Protein AF-A0AA36AWX4-F1 (afdb_monomer_lite)

Foldseek 3Di:
DDDVVVVVVCVVVVVPPVCPPPPDPPVDDDAADDDDDLVVVLVVVLVVVVVVDDPVVSVVSVVVSVCCVPVCVVVVVSVVQVVQSVPDSYSCPVVCCVPPVPPVPVD

Organism: Octopus vulgaris (NCBI:txid6645)

Secondary structure (DSSP, 8-state):
---HHHHHHHHHHHH----------TTSPPPPPPPPPHHHHHHHHHHHHTTTS-HHHHHHHHHHHHHHHHSSHHHHHHHHHHHHHHT-SSTTHHHHHHHHS-GGG--

Structure (mmCIF, N/CA/C/O backbone):
data_AF-A0AA36AWX4-F1
#
_entry.id   AF-A0AA36AWX4-F1
#
loop_
_atom_site.group_PDB
_atom_site.id
_atom_site.type_symbol
_atom_site.label_atom_id
_atom_site.label_alt_id
_atom_site.label_comp_id
_atom_site.label_asym_id
_atom_site.label_entity_id
_atom_site.label_seq_id
_atom_site.pdbx_PDB_ins_code
_atom_site.Cartn_x
_atom_site.Cartn_y
_atom_site.Cartn_z
_atom_site.occupancy
_atom_site.B_iso_or_equiv
_atom_site.auth_seq_id
_atom_site.auth_comp_id
_atom_site.auth_asym_id
_atom_site.auth_atom_id
_atom_site.pdbx_PDB_model_num
ATOM 1 N N . MET A 1 1 ? -22.030 -53.792 -18.275 1.00 49.00 1 MET A N 1
ATOM 2 C C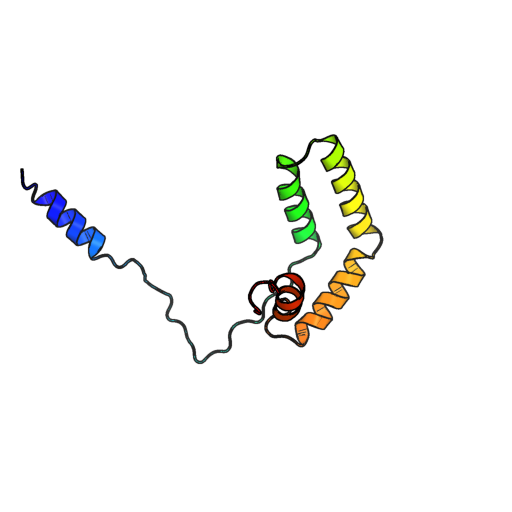A . MET A 1 1 ? -22.581 -53.187 -19.509 1.00 49.00 1 MET A CA 1
ATOM 3 C C . MET A 1 1 ? -21.557 -52.222 -20.094 1.00 49.00 1 MET A C 1
ATOM 5 O O . MET A 1 1 ? -21.340 -51.152 -19.536 1.00 49.00 1 MET A O 1
ATOM 9 N N . SER A 1 2 ? -20.869 -52.629 -21.163 1.00 59.06 2 SER A N 1
ATOM 10 C CA . SER A 1 2 ? -19.979 -51.743 -21.924 1.00 59.06 2 SER A CA 1
ATOM 11 C C . SER A 1 2 ? -20.858 -50.761 -22.689 1.00 59.06 2 SER A C 1
ATOM 13 O O . SER A 1 2 ? -21.624 -51.193 -23.541 1.00 59.06 2 SER A O 1
ATOM 15 N N . HIS A 1 3 ? -20.807 -49.475 -22.341 1.00 61.50 3 HIS A N 1
ATOM 16 C CA . HIS A 1 3 ? -21.532 -48.426 -23.056 1.00 61.50 3 HIS A CA 1
ATOM 17 C C . HIS A 1 3 ? -20.562 -47.786 -24.056 1.00 61.50 3 HIS A C 1
ATOM 19 O O . HIS A 1 3 ? -19.735 -46.961 -23.652 1.00 61.50 3 HIS A O 1
ATOM 25 N N . PRO A 1 4 ? -20.623 -48.151 -25.352 1.00 71.62 4 PRO A N 1
ATOM 26 C CA . PRO A 1 4 ? -19.631 -47.726 -26.341 1.00 71.62 4 PRO A CA 1
ATOM 27 C C . PRO A 1 4 ? -19.550 -46.200 -26.456 1.00 71.62 4 PRO A C 1
ATOM 29 O O . PRO A 1 4 ? -18.473 -45.647 -26.667 1.00 71.62 4 PRO A O 1
ATOM 32 N N . HIS A 1 5 ? -20.677 -45.518 -26.225 1.00 74.38 5 HIS A N 1
ATOM 33 C CA . HIS A 1 5 ? -20.769 -44.062 -26.256 1.00 74.38 5 HIS A CA 1
ATOM 34 C C . HIS A 1 5 ? -20.005 -43.386 -25.104 1.00 74.38 5 HIS A C 1
ATOM 36 O O . HIS A 1 5 ? -19.375 -42.359 -25.334 1.00 74.38 5 HIS A O 1
ATOM 42 N N . VAL A 1 6 ? -19.987 -43.976 -23.899 1.00 77.50 6 VAL A N 1
ATOM 43 C CA . VAL A 1 6 ? -19.245 -43.432 -22.746 1.00 77.50 6 VAL A CA 1
ATOM 44 C C . VAL A 1 6 ? -17.750 -43.574 -22.987 1.00 77.50 6 VAL A C 1
ATOM 46 O O . VAL A 1 6 ? -17.003 -42.622 -22.802 1.00 77.50 6 VAL A O 1
ATOM 49 N N . ARG A 1 7 ? -17.303 -44.737 -23.480 1.00 75.56 7 ARG A N 1
ATOM 50 C CA . ARG A 1 7 ? -15.888 -44.951 -23.816 1.00 75.56 7 ARG A CA 1
ATOM 51 C C . ARG A 1 7 ? -15.426 -44.011 -24.930 1.00 75.56 7 ARG A C 1
ATOM 53 O O . ARG A 1 7 ? -14.324 -43.479 -24.849 1.00 75.56 7 ARG A O 1
ATOM 60 N N . ALA A 1 8 ? -16.263 -43.783 -25.943 1.00 78.56 8 ALA A N 1
ATOM 61 C CA . ALA A 1 8 ? -15.980 -42.828 -27.011 1.00 78.56 8 ALA A CA 1
ATOM 62 C C . ALA A 1 8 ? -15.961 -41.374 -26.506 1.00 78.56 8 ALA A C 1
ATOM 64 O O . ALA A 1 8 ? -15.099 -40.604 -26.919 1.00 78.56 8 ALA A O 1
ATOM 65 N N . TYR A 1 9 ? -16.869 -41.011 -25.596 1.00 78.88 9 TYR A N 1
ATOM 66 C CA . TYR A 1 9 ? -16.917 -39.692 -24.965 1.00 78.88 9 TYR A CA 1
ATOM 67 C C . TYR A 1 9 ? -15.691 -39.438 -24.086 1.00 78.88 9 TYR A C 1
ATOM 69 O O . TYR A 1 9 ? -14.995 -38.454 -24.301 1.00 78.88 9 TYR A O 1
ATOM 77 N N . VAL A 1 10 ? -15.363 -40.356 -23.173 1.00 79.75 10 VAL A N 1
ATOM 78 C CA . VAL A 1 10 ? -14.177 -40.259 -22.307 1.00 79.75 10 VAL A CA 1
ATOM 79 C C . VAL A 1 10 ? -12.903 -40.209 -23.141 1.00 79.75 10 VAL A C 1
ATOM 81 O O . VAL A 1 10 ? -12.047 -39.381 -22.868 1.00 79.75 10 VAL A O 1
ATOM 84 N N . LYS A 1 11 ? -12.788 -41.024 -24.201 1.00 76.69 11 LYS A N 1
ATOM 85 C CA . LYS A 1 11 ? -11.632 -40.973 -25.107 1.00 76.69 11 LYS A CA 1
ATOM 86 C C . LYS A 1 11 ? -11.521 -39.624 -25.819 1.00 76.69 11 LYS A C 1
ATOM 88 O O . LYS A 1 11 ? -10.412 -39.146 -25.985 1.00 76.69 11 LYS A O 1
ATOM 93 N N . ARG A 1 12 ? -12.648 -39.011 -26.201 1.00 75.31 12 ARG A N 1
ATOM 94 C CA . ARG A 1 12 ? -12.691 -37.685 -26.832 1.00 75.31 12 ARG A CA 1
ATOM 95 C C . ARG A 1 12 ? -12.313 -36.579 -25.847 1.00 75.31 12 ARG A C 1
ATOM 97 O O . ARG A 1 12 ? -11.475 -35.758 -26.180 1.00 75.31 12 ARG A O 1
ATOM 104 N N . VAL A 1 13 ? -12.887 -36.587 -24.644 1.00 74.12 13 VAL A N 1
ATOM 105 C CA . VAL A 1 13 ? -12.583 -35.617 -23.577 1.00 74.12 13 VAL A CA 1
ATOM 106 C C . VAL A 1 13 ? -11.126 -35.733 -23.133 1.00 74.12 13 VAL A C 1
ATOM 108 O O . VAL A 1 13 ? -10.449 -34.724 -23.046 1.00 74.12 13 VAL A O 1
ATOM 111 N N . ALA A 1 14 ? -10.620 -36.953 -22.943 1.00 72.12 14 ALA A N 1
ATOM 112 C CA . ALA A 1 14 ? -9.225 -37.199 -22.580 1.00 72.12 14 ALA A CA 1
ATOM 113 C C . ALA A 1 14 ? -8.233 -36.939 -23.727 1.00 72.12 14 ALA A C 1
ATOM 115 O O . ALA A 1 14 ? -7.047 -36.817 -23.467 1.00 72.12 14 ALA A O 1
ATOM 116 N N . SER A 1 15 ? -8.692 -36.893 -24.985 1.00 68.94 15 SER A N 1
ATOM 117 C CA . SER A 1 15 ? -7.863 -36.497 -26.137 1.00 68.94 15 SER A CA 1
ATOM 118 C C . SER A 1 15 ? -7.891 -34.997 -26.423 1.00 68.94 15 SER A C 1
ATOM 120 O O . SER A 1 15 ? -7.119 -34.522 -27.252 1.00 68.94 15 SER A O 1
ATOM 122 N N . ILE A 1 16 ? -8.810 -34.257 -25.796 1.00 69.00 16 ILE A N 1
ATOM 123 C CA . ILE A 1 16 ? -8.782 -32.799 -25.815 1.00 69.00 16 ILE A CA 1
ATOM 124 C C . ILE A 1 16 ? -7.767 -32.399 -24.747 1.00 69.00 16 ILE A C 1
ATOM 126 O O . ILE A 1 16 ? -8.123 -32.130 -23.602 1.00 69.00 16 ILE A O 1
ATOM 130 N N . ASP A 1 17 ? -6.494 -32.370 -25.131 1.00 65.06 17 ASP A N 1
ATOM 131 C CA . ASP A 1 17 ? -5.489 -31.615 -24.392 1.00 65.06 17 ASP A CA 1
ATOM 132 C C . ASP A 1 17 ? -5.843 -30.135 -24.567 1.00 65.06 17 ASP A C 1
ATOM 134 O O . ASP A 1 17 ? -5.443 -29.463 -25.516 1.00 65.06 17 ASP A O 1
ATOM 138 N N . GLN A 1 18 ? -6.696 -29.636 -23.671 1.00 62.38 18 GLN A N 1
ATOM 139 C CA . GLN A 1 18 ? -7.145 -28.242 -23.657 1.00 62.38 18 GLN A CA 1
ATOM 140 C C . GLN A 1 18 ? -6.045 -27.285 -23.170 1.00 62.38 18 GLN A C 1
ATOM 142 O O . GLN A 1 18 ? -6.258 -26.079 -23.048 1.00 62.38 18 GLN A O 1
ATOM 147 N N . GLU A 1 19 ? -4.854 -27.819 -22.919 1.00 66.56 19 GLU A N 1
ATOM 148 C CA . GLU A 1 19 ? -3.639 -27.093 -22.606 1.00 66.56 19 GLU A CA 1
ATOM 149 C C . GLU A 1 19 ? -3.040 -26.490 -23.883 1.00 66.56 19 GLU A C 1
ATOM 151 O O . GLU A 1 19 ? -1.897 -26.736 -24.261 1.00 66.56 19 GLU A O 1
ATOM 156 N N . ALA A 1 20 ? -3.827 -25.657 -24.566 1.00 63.59 20 ALA A N 1
ATOM 157 C CA . ALA A 1 20 ? -3.295 -24.686 -25.508 1.00 63.59 20 ALA A CA 1
ATOM 158 C C . ALA A 1 20 ? -2.518 -23.641 -24.696 1.00 63.59 20 ALA A C 1
ATOM 160 O O . ALA A 1 20 ? -3.000 -22.536 -24.435 1.00 63.59 20 ALA A O 1
ATOM 161 N N . PHE A 1 21 ? -1.334 -24.022 -24.214 1.00 63.50 21 PHE A N 1
ATOM 162 C CA . PHE A 1 21 ? -0.443 -23.079 -23.574 1.00 63.50 21 PHE A CA 1
ATOM 163 C C . PHE A 1 21 ? -0.056 -22.034 -24.618 1.00 63.50 21 PHE A C 1
ATOM 165 O O . PHE A 1 21 ? 0.281 -22.396 -25.749 1.00 63.50 21 PHE A O 1
ATOM 172 N N . PRO A 1 22 ? -0.127 -20.740 -24.274 1.00 69.31 22 PRO A N 1
ATOM 173 C CA . PRO A 1 22 ? 0.372 -19.707 -25.163 1.00 69.31 22 PRO A CA 1
ATOM 174 C C . PRO A 1 22 ? 1.822 -20.033 -25.525 1.00 69.31 22 PRO A C 1
ATOM 176 O O . PRO A 1 22 ? 2.578 -20.502 -24.676 1.00 69.31 22 PRO A O 1
ATOM 179 N N . ASP A 1 23 ? 2.199 -19.804 -26.781 1.00 72.69 23 ASP A N 1
ATOM 180 C CA . ASP A 1 23 ? 3.560 -20.063 -27.236 1.00 72.69 23 ASP A CA 1
ATOM 181 C C . ASP A 1 23 ? 4.510 -19.099 -26.503 1.00 72.69 23 ASP A C 1
ATOM 183 O O . ASP A 1 23 ? 4.554 -17.890 -26.769 1.00 72.69 23 ASP A O 1
ATOM 187 N N . TRP A 1 24 ? 5.181 -19.605 -25.465 1.00 73.00 24 TRP A N 1
ATOM 188 C CA . TRP A 1 24 ? 6.017 -18.799 -24.586 1.00 73.00 24 TRP A CA 1
ATOM 189 C C . TRP A 1 24 ? 7.288 -18.426 -25.340 1.00 73.00 24 TRP A C 1
ATOM 191 O O . TRP A 1 24 ? 8.186 -19.244 -25.526 1.00 73.00 24 TRP A O 1
ATOM 201 N N . ASN A 1 25 ? 7.408 -17.163 -25.745 1.00 78.19 25 ASN A N 1
ATOM 202 C CA . ASN A 1 25 ? 8.644 -16.676 -26.340 1.00 78.19 25 ASN A CA 1
ATOM 203 C C . ASN A 1 25 ? 9.726 -16.491 -25.258 1.00 78.19 25 ASN A C 1
ATOM 205 O O . ASN A 1 25 ? 9.941 -15.386 -24.759 1.00 78.19 25 ASN A O 1
ATOM 209 N N . LEU A 1 26 ? 10.421 -17.581 -24.922 1.00 81.00 26 LEU A N 1
ATOM 210 C CA . LEU A 1 26 ? 11.488 -17.625 -23.913 1.00 81.00 26 LEU A CA 1
ATOM 211 C C . LEU A 1 26 ? 12.737 -16.807 -24.289 1.00 81.00 26 LEU A C 1
ATOM 213 O O . LEU A 1 26 ? 13.608 -16.611 -23.447 1.00 81.00 26 LEU A O 1
ATOM 217 N N . SER A 1 27 ? 12.835 -16.315 -25.532 1.00 85.12 27 SER A N 1
ATOM 218 C CA . SER A 1 27 ? 13.910 -15.399 -25.942 1.00 85.12 27 SER A CA 1
ATOM 219 C C . SER A 1 27 ? 13.689 -13.960 -25.463 1.00 85.12 27 SER A C 1
ATOM 221 O O . SER A 1 27 ? 14.633 -13.170 -25.435 1.00 85.12 27 SER A O 1
ATOM 223 N N . LYS A 1 28 ? 12.456 -13.603 -25.073 1.00 84.69 28 LYS A N 1
ATOM 224 C CA . LYS A 1 28 ? 12.136 -12.280 -24.530 1.00 84.69 28 LYS A CA 1
ATOM 225 C C . LYS A 1 28 ? 12.298 -12.280 -23.007 1.00 84.69 28 LYS A C 1
ATOM 227 O O . LYS A 1 28 ? 11.879 -13.236 -22.353 1.00 84.69 28 LYS A O 1
ATOM 232 N N . PRO A 1 29 ? 12.845 -11.203 -22.417 1.00 83.75 29 PRO A N 1
ATOM 233 C CA . PRO A 1 29 ? 12.875 -11.070 -20.968 1.00 83.75 29 PRO A CA 1
ATOM 234 C C . PRO A 1 29 ? 11.448 -10.995 -20.415 1.00 83.75 29 PRO A C 1
ATOM 236 O O . PRO A 1 29 ? 10.559 -10.404 -21.037 1.00 83.75 29 PRO A O 1
ATOM 239 N N . LEU A 1 30 ? 11.229 -11.581 -19.234 1.00 87.31 30 LEU A N 1
ATOM 240 C CA . LEU A 1 30 ? 9.944 -11.466 -18.550 1.00 87.31 30 LEU A CA 1
ATOM 241 C C . LEU A 1 30 ? 9.642 -9.993 -18.228 1.00 87.31 30 LEU A C 1
ATOM 243 O O . LEU A 1 30 ? 10.562 -9.233 -17.907 1.00 87.31 30 LEU A O 1
ATOM 247 N N . PRO A 1 31 ? 8.364 -9.580 -18.272 1.00 89.31 31 PRO A N 1
ATOM 248 C CA . PRO A 1 31 ? 7.988 -8.242 -17.846 1.00 89.31 31 PRO A CA 1
ATOM 249 C C . PRO A 1 31 ? 8.370 -8.025 -16.378 1.00 89.31 31 PRO A C 1
ATOM 251 O O . PRO A 1 31 ? 8.215 -8.918 -15.539 1.00 89.31 31 PRO A O 1
ATOM 254 N N . LYS A 1 32 ? 8.842 -6.813 -16.064 1.00 91.06 32 LYS A N 1
ATOM 255 C CA . LYS A 1 32 ? 9.081 -6.407 -14.677 1.00 91.06 32 LYS A CA 1
ATOM 256 C C . LYS A 1 32 ? 7.774 -6.448 -13.899 1.00 91.06 32 LYS A C 1
ATOM 258 O O . LYS A 1 32 ? 6.706 -6.128 -14.421 1.00 91.06 32 LYS A O 1
ATOM 263 N N . MET A 1 33 ? 7.862 -6.819 -12.630 1.00 93.25 33 MET A N 1
ATOM 264 C CA . MET A 1 33 ? 6.678 -6.892 -11.786 1.00 93.25 33 MET A CA 1
ATOM 265 C C . MET A 1 33 ? 6.152 -5.481 -11.471 1.00 93.25 33 MET A C 1
ATOM 267 O O . MET A 1 33 ? 6.890 -4.692 -10.875 1.00 93.25 33 MET A O 1
ATOM 271 N N . PRO A 1 34 ? 4.893 -5.156 -11.815 1.00 95.19 34 PRO A N 1
ATOM 272 C CA . PRO A 1 34 ? 4.353 -3.825 -11.578 1.00 95.19 34 PRO A CA 1
ATOM 273 C C . PRO A 1 34 ? 4.138 -3.577 -10.081 1.00 95.19 34 PRO A C 1
ATOM 275 O O . PRO A 1 34 ? 3.837 -4.498 -9.314 1.00 95.19 34 PRO A O 1
ATOM 278 N N . VAL A 1 35 ? 4.288 -2.323 -9.662 1.00 96.00 35 VAL A N 1
ATOM 279 C CA . VAL A 1 35 ? 3.835 -1.862 -8.345 1.00 96.00 35 VAL A CA 1
ATOM 280 C C . VAL A 1 35 ? 2.370 -1.437 -8.498 1.00 96.00 35 VAL A C 1
ATOM 282 O O . VAL A 1 35 ? 2.080 -0.619 -9.371 1.00 96.00 35 VAL A O 1
ATOM 285 N N . PRO A 1 36 ? 1.427 -2.003 -7.726 1.00 96.12 36 PRO A N 1
ATOM 286 C CA . PRO A 1 36 ? 0.023 -1.620 -7.818 1.00 96.12 36 PRO A CA 1
ATOM 287 C C . PRO A 1 36 ? -0.202 -0.204 -7.278 1.00 96.12 36 PRO A C 1
ATOM 289 O O . PRO A 1 36 ? 0.535 0.271 -6.413 1.00 96.12 36 PRO A O 1
ATOM 292 N N . ASP A 1 37 ? -1.261 0.447 -7.758 1.00 95.81 37 ASP A N 1
ATOM 293 C CA . ASP A 1 37 ? -1.702 1.733 -7.226 1.00 95.81 37 ASP A CA 1
ATOM 294 C C . ASP A 1 37 ? -2.117 1.609 -5.748 1.00 95.81 37 ASP A C 1
ATOM 296 O O . ASP A 1 37 ? -2.818 0.660 -5.363 1.00 95.81 37 ASP A O 1
ATOM 300 N N . ILE A 1 38 ? -1.694 2.574 -4.925 1.00 95.69 38 ILE A N 1
ATOM 301 C CA . ILE A 1 38 ? -1.917 2.548 -3.476 1.00 95.69 38 ILE A CA 1
ATOM 302 C C . ILE A 1 38 ? -3.405 2.645 -3.130 1.00 95.69 38 ILE A C 1
ATOM 304 O O . ILE A 1 38 ? -3.872 1.879 -2.289 1.00 95.69 38 ILE A O 1
ATOM 308 N N . SER A 1 39 ? -4.178 3.488 -3.821 1.00 94.50 39 SER A N 1
ATOM 309 C CA . SER A 1 39 ? -5.613 3.636 -3.557 1.00 94.50 39 SER A CA 1
ATOM 310 C C . SER A 1 39 ? -6.357 2.335 -3.858 1.00 94.50 39 SER A C 1
ATOM 312 O O . SER A 1 39 ? -7.095 1.821 -3.012 1.00 94.50 39 SER A O 1
ATOM 314 N N . SER A 1 40 ? -6.071 1.724 -5.013 1.00 96.19 40 SER A N 1
ATOM 315 C CA . SER A 1 40 ? -6.653 0.430 -5.388 1.00 96.19 40 SER A CA 1
ATOM 316 C C . SER A 1 40 ? -6.291 -0.687 -4.399 1.00 96.19 40 SER A C 1
ATOM 318 O O . SER A 1 40 ? -7.103 -1.575 -4.123 1.00 96.19 40 SER A O 1
ATOM 320 N N . THR A 1 41 ? -5.080 -0.640 -3.838 1.00 96.75 41 THR A N 1
ATOM 321 C CA . THR A 1 41 ? -4.586 -1.624 -2.867 1.00 96.75 41 THR A CA 1
ATOM 322 C C . THR A 1 41 ? -5.295 -1.472 -1.524 1.00 96.75 41 THR A C 1
ATOM 324 O O . THR A 1 41 ? -5.747 -2.470 -0.962 1.00 96.75 41 THR A O 1
ATOM 327 N N . LEU A 1 42 ? -5.464 -0.239 -1.036 1.00 97.25 42 LEU A N 1
ATOM 328 C CA . LEU A 1 42 ? -6.168 0.055 0.215 1.00 97.25 42 LEU A CA 1
ATOM 329 C C . LEU A 1 42 ? -7.662 -0.297 0.136 1.00 97.25 42 LEU A C 1
ATOM 331 O O . LEU A 1 42 ? -8.207 -0.890 1.066 1.00 97.25 42 LEU A O 1
ATOM 335 N N . GLN A 1 43 ? -8.315 -0.023 -0.997 1.00 97.00 43 GLN A N 1
ATOM 336 C CA . GLN A 1 43 ? -9.707 -0.431 -1.227 1.00 97.00 43 GLN A CA 1
ATOM 337 C C . GLN A 1 43 ? -9.868 -1.955 -1.191 1.00 97.00 43 GLN A C 1
ATOM 339 O O . GLN A 1 43 ? -10.759 -2.477 -0.516 1.00 97.00 43 GLN A O 1
ATOM 344 N N . LYS A 1 44 ? -8.977 -2.684 -1.878 1.00 98.00 44 LYS A N 1
ATOM 345 C CA . LYS A 1 44 ? -8.960 -4.153 -1.840 1.00 98.00 44 LYS A CA 1
ATOM 346 C C . LYS A 1 44 ? -8.711 -4.668 -0.427 1.00 98.00 44 LYS A C 1
ATOM 348 O O . LYS A 1 44 ? -9.422 -5.570 0.008 1.00 98.00 44 LYS A O 1
ATOM 353 N N . TYR A 1 45 ? -7.769 -4.076 0.304 1.00 97.88 45 TYR A N 1
ATOM 354 C CA . TYR A 1 45 ? -7.499 -4.426 1.698 1.00 97.88 45 TYR A CA 1
ATOM 355 C C . TYR A 1 45 ? -8.759 -4.315 2.566 1.00 97.88 45 TYR A C 1
ATOM 357 O O . TYR A 1 45 ? -9.145 -5.297 3.198 1.00 97.88 45 TYR A O 1
ATOM 365 N N . LEU A 1 46 ? -9.472 -3.185 2.519 1.00 97.94 46 LEU A N 1
ATOM 366 C CA . LEU A 1 46 ? -10.722 -3.018 3.268 1.00 97.94 46 LEU A CA 1
ATOM 367 C C . LEU A 1 46 ? -11.793 -4.037 2.853 1.00 97.94 46 LEU A C 1
ATOM 369 O O . LEU A 1 46 ? -12.468 -4.597 3.716 1.00 97.94 46 LEU A O 1
ATOM 373 N N . SER A 1 47 ? -11.916 -4.338 1.555 1.00 97.69 47 SER A N 1
ATOM 374 C CA . SER A 1 47 ? -12.875 -5.343 1.071 1.00 97.69 47 SER A CA 1
ATOM 375 C C . SER A 1 47 ? -12.600 -6.749 1.616 1.00 97.69 47 SER A C 1
ATOM 377 O O . SER A 1 47 ? -13.543 -7.479 1.917 1.00 97.69 47 SER A O 1
ATOM 379 N N . LEU A 1 48 ? -11.321 -7.104 1.793 1.00 97.75 48 LEU A N 1
ATOM 380 C CA . LEU A 1 48 ? -10.891 -8.396 2.330 1.00 97.75 48 LEU A CA 1
ATOM 381 C C . LEU A 1 48 ? -11.039 -8.469 3.850 1.00 97.75 48 LEU A C 1
ATOM 383 O O . LEU A 1 48 ? -11.372 -9.525 4.375 1.00 97.75 48 LEU A O 1
ATOM 387 N N . VAL A 1 49 ? -10.815 -7.360 4.556 1.00 97.56 49 VAL A N 1
ATOM 388 C CA . VAL A 1 49 ? -10.938 -7.300 6.019 1.00 97.56 49 VAL A CA 1
ATOM 389 C C . VAL A 1 49 ? -12.402 -7.328 6.460 1.00 97.56 49 VAL A C 1
ATOM 391 O O . VAL A 1 49 ? -12.728 -7.995 7.440 1.00 97.56 49 VAL A O 1
ATOM 394 N N . ARG A 1 50 ? -13.297 -6.653 5.725 1.00 95.75 50 ARG A N 1
ATOM 395 C CA . ARG A 1 50 ? -14.718 -6.495 6.080 1.00 95.75 50 ARG A CA 1
ATOM 396 C C . ARG A 1 50 ? -15.445 -7.789 6.488 1.00 95.75 50 ARG A C 1
ATOM 398 O O . ARG A 1 50 ? -16.159 -7.732 7.482 1.00 95.75 50 ARG A O 1
ATOM 405 N N . PRO A 1 51 ? -15.325 -8.929 5.777 1.00 97.38 51 PRO A N 1
ATOM 406 C CA . PRO A 1 51 ? -16.016 -10.159 6.174 1.00 97.38 51 PRO A CA 1
ATOM 407 C C . PRO A 1 51 ? -15.349 -10.916 7.334 1.00 97.38 51 PRO A C 1
ATOM 409 O O . PRO A 1 51 ? -15.953 -11.847 7.857 1.00 97.38 51 PRO A O 1
ATOM 412 N N . ILE A 1 52 ? -14.115 -10.569 7.714 1.00 97.19 52 ILE A N 1
ATOM 413 C CA . ILE A 1 52 ? -13.308 -11.336 8.679 1.00 97.19 52 ILE A CA 1
ATOM 414 C C . ILE A 1 52 ? -13.423 -10.753 10.094 1.00 97.19 52 ILE A C 1
ATOM 416 O O . ILE A 1 52 ? -13.279 -11.481 11.074 1.00 97.19 52 ILE A O 1
ATOM 420 N N . VAL A 1 53 ? -13.685 -9.449 10.213 1.00 96.75 53 VAL A N 1
ATOM 421 C CA . VAL A 1 53 ? -13.678 -8.735 11.497 1.00 96.75 53 VAL A CA 1
ATOM 422 C C . VAL A 1 53 ? -15.066 -8.198 11.873 1.00 96.75 53 VAL A C 1
ATOM 424 O O . VAL A 1 53 ? -15.862 -7.875 10.990 1.00 96.75 53 VAL A O 1
ATOM 427 N N . PRO A 1 54 ? -15.372 -8.043 13.175 1.00 97.81 54 PRO A N 1
ATOM 428 C CA . PRO A 1 54 ? -16.577 -7.351 13.632 1.00 97.81 54 PRO A CA 1
ATOM 429 C C . PRO A 1 54 ? -16.639 -5.896 13.149 1.00 97.8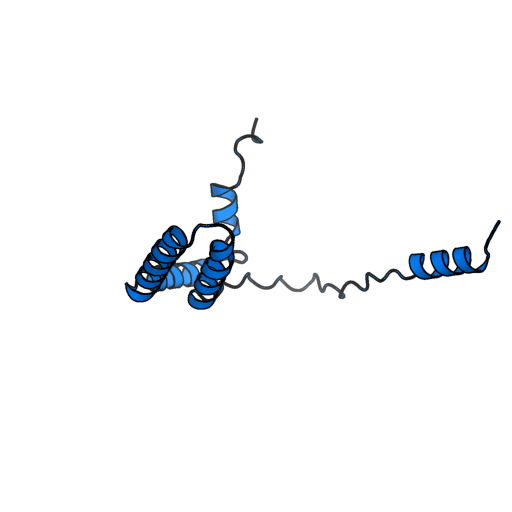1 54 PRO A C 1
ATOM 431 O O . PRO A 1 54 ? -15.606 -5.245 12.983 1.00 97.81 54 PRO A O 1
ATOM 434 N N . SER A 1 55 ? -17.851 -5.348 13.013 1.00 96.75 55 SER A N 1
ATOM 435 C CA . SER A 1 55 ? -18.082 -3.989 12.492 1.00 96.75 55 SER A CA 1
ATOM 436 C C . SER A 1 55 ? -17.294 -2.904 13.234 1.00 96.75 55 SER A C 1
ATOM 438 O O . SER A 1 55 ? -16.653 -2.080 12.595 1.00 96.75 55 SER A O 1
ATOM 440 N N . GLU A 1 56 ? -17.236 -2.955 14.568 1.00 97.19 56 GLU A N 1
ATOM 441 C CA . GLU A 1 56 ? -16.481 -1.974 15.365 1.00 97.19 56 GLU A CA 1
ATOM 442 C C . GLU A 1 56 ? -14.973 -1.984 15.039 1.00 97.19 56 GLU A C 1
ATOM 444 O O . GLU A 1 56 ? -14.315 -0.944 15.006 1.00 97.19 56 GLU A O 1
ATOM 449 N N . GLN A 1 57 ? -14.402 -3.164 14.776 1.00 97.56 57 GLN A N 1
ATOM 450 C CA . GLN A 1 57 ? -12.992 -3.296 14.392 1.00 97.56 57 GLN A CA 1
ATOM 451 C C . GLN A 1 57 ? -12.762 -2.866 12.942 1.00 97.56 57 GLN A C 1
ATOM 453 O O . GLN A 1 57 ? -11.720 -2.283 12.624 1.00 97.56 57 GLN A O 1
ATOM 458 N N . TYR A 1 58 ? -13.738 -3.116 12.068 1.00 98.25 58 TYR A N 1
ATOM 459 C CA . TYR A 1 58 ? -13.707 -2.629 10.695 1.00 98.25 58 TYR A CA 1
ATOM 460 C C . TYR A 1 58 ? -13.685 -1.098 10.649 1.00 98.25 58 TYR A C 1
ATOM 462 O O . TYR A 1 58 ? -12.850 -0.534 9.945 1.00 98.25 58 TYR A O 1
ATOM 470 N N . ASP A 1 59 ? -14.523 -0.424 11.438 1.00 97.94 59 ASP A N 1
ATOM 471 C CA . ASP A 1 59 ? -14.589 1.043 11.464 1.00 97.94 59 ASP A CA 1
ATOM 472 C C . ASP A 1 59 ? -13.269 1.662 11.943 1.00 97.94 59 ASP A C 1
ATOM 474 O O . ASP A 1 59 ? -12.757 2.598 11.324 1.00 97.94 59 ASP A O 1
ATOM 478 N N . LYS A 1 60 ? -12.645 1.071 12.974 1.00 97.94 60 LYS A N 1
ATOM 479 C CA . LYS A 1 60 ? -11.289 1.449 13.414 1.00 97.94 60 LYS A CA 1
ATOM 480 C C . LYS A 1 60 ? -10.265 1.267 12.291 1.00 97.94 60 LYS A C 1
ATOM 482 O O . LYS A 1 60 ? -9.448 2.150 12.048 1.00 97.94 60 LYS A O 1
ATOM 487 N N . THR A 1 61 ? -10.328 0.142 11.579 1.00 97.81 61 THR A N 1
ATOM 488 C CA . THR A 1 61 ? -9.420 -0.150 10.459 1.00 97.81 61 THR A CA 1
ATOM 489 C C . THR A 1 61 ? -9.606 0.843 9.311 1.00 97.81 61 THR A C 1
ATOM 491 O O . THR A 1 61 ? -8.623 1.327 8.754 1.00 97.81 61 THR A O 1
ATOM 494 N N . LYS A 1 62 ? -10.853 1.189 8.976 1.00 97.75 62 LYS A N 1
ATOM 495 C CA . LYS A 1 62 ? -11.189 2.169 7.938 1.00 97.75 62 LYS A CA 1
ATOM 496 C C . LYS A 1 62 ? -10.619 3.546 8.266 1.00 97.75 62 LYS A C 1
ATOM 498 O O . LYS A 1 62 ? -9.971 4.134 7.407 1.00 97.75 62 LYS A O 1
ATOM 503 N N . ALA A 1 63 ? -10.773 4.006 9.507 1.00 97.62 63 ALA A N 1
ATOM 504 C CA . ALA A 1 63 ? -10.209 5.280 9.955 1.00 97.62 63 ALA A CA 1
ATOM 505 C C . ALA A 1 63 ? -8.672 5.311 9.845 1.00 97.62 63 ALA A C 1
ATOM 507 O O . ALA A 1 63 ? -8.104 6.301 9.388 1.00 97.62 63 ALA A O 1
ATOM 508 N N . ILE A 1 64 ? -7.994 4.211 10.197 1.00 97.56 64 ILE A N 1
ATOM 509 C CA . ILE A 1 64 ? -6.533 4.088 10.048 1.00 97.56 64 ILE A CA 1
ATOM 510 C C . ILE A 1 64 ? -6.123 4.145 8.573 1.00 97.56 64 ILE A C 1
ATOM 512 O O . ILE A 1 64 ? -5.158 4.821 8.231 1.00 97.56 64 ILE A O 1
ATOM 516 N N . VAL A 1 65 ? -6.845 3.450 7.692 1.00 97.12 65 VAL A N 1
ATOM 517 C CA . VAL A 1 65 ? -6.569 3.459 6.247 1.00 97.12 65 VAL A CA 1
ATOM 518 C C . VAL A 1 65 ? -6.764 4.857 5.651 1.00 97.12 65 VAL A C 1
ATOM 520 O O . VAL A 1 65 ? -5.949 5.286 4.837 1.00 97.12 65 VAL A O 1
ATOM 523 N N . GLU A 1 66 ? -7.799 5.582 6.077 1.00 96.00 66 GLU A N 1
ATOM 524 C CA . GLU A 1 66 ? -8.054 6.962 5.646 1.00 96.00 66 GLU A CA 1
ATOM 525 C C . GLU A 1 66 ? -6.951 7.919 6.126 1.00 96.00 66 GLU A C 1
ATOM 527 O O . GLU A 1 66 ? -6.432 8.692 5.324 1.00 96.00 66 GLU A O 1
ATOM 532 N N . SER A 1 67 ? -6.524 7.823 7.390 1.00 96.38 67 SER A N 1
ATOM 533 C CA . SER A 1 67 ? -5.368 8.569 7.920 1.00 96.38 67 SER A CA 1
ATOM 534 C C . SER A 1 67 ? -4.087 8.233 7.153 1.00 96.38 67 SER A C 1
ATOM 536 O O . SER A 1 67 ? -3.398 9.129 6.677 1.00 96.38 67 SER A O 1
ATOM 538 N N . PHE A 1 68 ? -3.807 6.953 6.900 1.00 96.06 68 PHE A N 1
ATOM 539 C CA . PHE A 1 68 ? -2.631 6.540 6.132 1.00 96.06 68 PHE A CA 1
ATOM 540 C C . PHE A 1 68 ? -2.597 7.128 4.712 1.00 96.06 68 PHE A C 1
ATOM 542 O O . PHE A 1 68 ? -1.522 7.464 4.206 1.00 96.06 68 PHE A O 1
ATOM 549 N N . GLN A 1 69 ? -3.764 7.262 4.077 1.00 92.88 69 GLN A N 1
ATOM 550 C CA . GLN A 1 69 ? -3.897 7.857 2.750 1.00 92.88 69 GLN A CA 1
ATOM 551 C C . GLN A 1 69 ? -3.781 9.390 2.778 1.00 92.88 69 GLN A C 1
ATOM 553 O O . GLN A 1 69 ? -3.154 9.957 1.886 1.00 92.88 69 GLN A O 1
ATOM 558 N N . ASN A 1 70 ? -4.357 10.052 3.784 1.00 93.06 70 ASN A N 1
ATOM 559 C CA . ASN A 1 70 ? -4.464 11.514 3.839 1.00 93.06 70 ASN A CA 1
ATOM 560 C C . ASN A 1 70 ? -3.258 12.200 4.501 1.00 93.06 70 ASN A C 1
ATOM 562 O O . ASN A 1 70 ? -2.909 13.315 4.121 1.00 93.06 70 ASN A O 1
ATOM 566 N N . ASP A 1 71 ? -2.582 11.538 5.439 1.00 92.44 71 ASP A N 1
ATOM 567 C CA . ASP A 1 71 ? -1.473 12.115 6.216 1.00 92.44 71 ASP A CA 1
ATOM 568 C C . ASP A 1 71 ? -0.142 12.144 5.431 1.00 92.44 71 ASP A C 1
ATOM 570 O O . ASP A 1 71 ? 0.920 12.441 5.980 1.00 92.44 71 ASP A O 1
ATOM 574 N N . GLY A 1 72 ? -0.159 11.781 4.143 1.00 90.12 72 GLY A N 1
ATOM 575 C CA . GLY A 1 72 ? 1.001 11.800 3.241 1.00 90.12 72 GLY A CA 1
ATOM 576 C C . GLY A 1 72 ? 2.031 10.686 3.474 1.00 90.12 72 GLY A C 1
ATOM 577 O O . GLY A 1 72 ? 2.912 10.469 2.639 1.00 90.12 72 GLY A O 1
ATOM 578 N N . VAL A 1 73 ? 1.921 9.928 4.571 1.00 95.00 73 VAL A N 1
ATOM 579 C CA . VAL A 1 73 ? 2.807 8.788 4.864 1.00 95.00 73 VAL A CA 1
ATOM 580 C C . VAL A 1 73 ? 2.673 7.707 3.791 1.00 95.00 73 VAL A C 1
ATOM 582 O O . VAL A 1 73 ? 3.691 7.226 3.288 1.00 95.00 73 VAL A O 1
ATOM 585 N N . GLY A 1 74 ? 1.443 7.355 3.404 1.00 94.69 74 GLY A N 1
ATOM 586 C CA . GLY A 1 74 ? 1.198 6.359 2.362 1.00 94.69 74 GLY A CA 1
ATOM 587 C C . GLY A 1 74 ? 1.791 6.757 1.013 1.00 94.69 74 GLY A C 1
ATOM 588 O O . GLY A 1 74 ? 2.483 5.955 0.388 1.00 94.69 74 GLY A O 1
ATOM 589 N N . GLU A 1 75 ? 1.604 8.010 0.596 1.00 95.00 75 GLU A N 1
ATOM 590 C CA . GLU A 1 75 ? 2.159 8.530 -0.659 1.00 95.00 75 GLU A CA 1
ATOM 591 C C . GLU A 1 75 ? 3.693 8.526 -0.649 1.00 95.00 75 GLU A C 1
ATOM 593 O O . GLU A 1 75 ? 4.327 8.050 -1.595 1.00 95.00 75 GLU A O 1
ATOM 598 N N . LYS A 1 76 ? 4.306 8.977 0.451 1.00 96.75 76 LYS A N 1
ATOM 599 C CA . LYS A 1 76 ? 5.765 8.969 0.611 1.00 96.75 76 LYS A CA 1
ATOM 600 C C . LYS A 1 76 ? 6.336 7.555 0.496 1.00 96.75 76 LYS A C 1
ATOM 602 O O . LYS A 1 76 ? 7.315 7.349 -0.222 1.00 96.75 76 LYS A O 1
ATOM 607 N N . LEU A 1 77 ? 5.730 6.582 1.177 1.00 96.81 77 LEU A N 1
ATOM 608 C CA . LEU A 1 77 ? 6.160 5.182 1.114 1.00 96.81 77 LEU A CA 1
ATOM 609 C C . LEU A 1 77 ? 5.955 4.583 -0.281 1.00 96.81 77 LEU A C 1
ATOM 611 O O . LEU A 1 77 ? 6.837 3.880 -0.772 1.00 96.81 77 LEU A O 1
ATOM 615 N N . GLN A 1 78 ? 4.838 4.896 -0.943 1.00 96.94 78 GLN A N 1
ATOM 616 C CA . GLN A 1 78 ? 4.569 4.452 -2.311 1.00 96.94 78 GLN A CA 1
ATOM 617 C C . GLN A 1 78 ? 5.612 4.996 -3.292 1.00 96.94 78 GLN A C 1
ATOM 619 O O . GLN A 1 78 ? 6.102 4.249 -4.137 1.00 96.94 78 GLN A O 1
ATOM 624 N N . LYS A 1 79 ? 6.004 6.267 -3.160 1.00 97.00 79 LYS A N 1
ATOM 625 C CA . LYS A 1 79 ? 7.056 6.865 -3.990 1.00 97.00 79 LYS A CA 1
ATOM 626 C C . LYS A 1 79 ? 8.400 6.162 -3.798 1.00 97.00 79 LYS A C 1
ATOM 628 O O . LYS A 1 79 ? 9.021 5.760 -4.776 1.00 97.00 79 LYS A O 1
ATOM 633 N N . MET A 1 80 ? 8.801 5.928 -2.548 1.00 96.69 80 MET A N 1
ATOM 634 C CA . MET A 1 80 ? 10.025 5.175 -2.242 1.00 96.69 80 MET A CA 1
ATOM 635 C C . MET A 1 80 ? 9.978 3.748 -2.810 1.00 96.69 80 MET A C 1
ATOM 637 O O . MET A 1 80 ? 10.994 3.223 -3.265 1.00 96.69 80 MET A O 1
ATOM 641 N N . LEU A 1 81 ? 8.803 3.110 -2.800 1.00 96.00 81 LEU A N 1
ATOM 642 C CA . LEU A 1 81 ? 8.609 1.779 -3.373 1.00 96.00 81 LEU A CA 1
ATOM 643 C C . LEU A 1 81 ? 8.731 1.779 -4.903 1.00 96.00 81 LEU A C 1
ATOM 645 O O . LEU A 1 81 ? 9.337 0.863 -5.459 1.00 96.00 81 LEU A O 1
ATOM 649 N N . LEU A 1 82 ? 8.180 2.792 -5.573 1.00 96.56 82 LEU A N 1
ATOM 650 C CA . LEU A 1 82 ? 8.303 2.967 -7.021 1.00 96.56 82 LEU A CA 1
ATOM 651 C C . LEU A 1 82 ? 9.769 3.158 -7.426 1.00 96.56 82 LEU A C 1
ATOM 653 O O . LEU A 1 82 ? 10.261 2.406 -8.265 1.00 96.56 82 LEU A O 1
ATOM 657 N N . GLU A 1 83 ? 10.487 4.062 -6.754 1.00 96.50 83 GLU A N 1
ATOM 658 C CA . GLU A 1 83 ? 11.927 4.290 -6.962 1.00 96.50 83 GLU A CA 1
ATOM 659 C C . GLU A 1 83 ? 12.739 3.001 -6.736 1.00 96.50 83 GLU A C 1
ATOM 661 O O . GLU A 1 83 ? 13.615 2.636 -7.523 1.00 96.50 83 GLU A O 1
ATOM 666 N N . TYR A 1 84 ? 12.412 2.242 -5.685 1.00 95.06 84 TYR A N 1
ATOM 667 C CA . TYR A 1 84 ? 13.052 0.956 -5.420 1.00 95.06 84 TYR A CA 1
ATOM 668 C C . TYR A 1 84 ? 12.808 -0.066 -6.543 1.00 95.06 84 TYR A C 1
ATOM 670 O O . TYR A 1 84 ? 13.724 -0.814 -6.911 1.00 95.06 84 TYR A O 1
ATOM 678 N N . ALA A 1 85 ? 11.594 -0.097 -7.099 1.00 95.31 85 ALA A N 1
ATOM 679 C CA . ALA A 1 85 ? 11.185 -1.052 -8.122 1.00 95.31 85 ALA A CA 1
ATOM 680 C C . ALA A 1 85 ? 11.845 -0.818 -9.489 1.00 95.31 85 ALA A C 1
ATOM 682 O O . ALA A 1 85 ? 12.076 -1.788 -10.209 1.00 95.31 85 ALA A O 1
ATOM 683 N N . GLU A 1 86 ? 12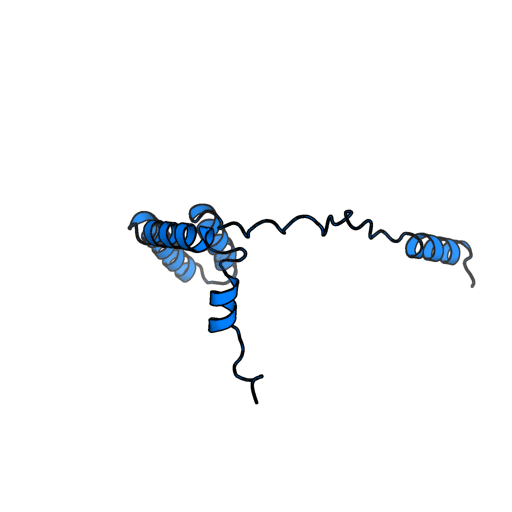.223 0.415 -9.836 1.00 94.00 86 GLU A N 1
ATOM 684 C CA . GLU A 1 86 ? 12.883 0.726 -11.117 1.00 94.00 86 GLU A CA 1
ATOM 685 C C . GLU A 1 86 ? 14.173 -0.088 -11.325 1.00 94.00 86 GLU A C 1
ATOM 687 O O . GLU A 1 86 ? 14.431 -0.623 -12.413 1.00 94.00 86 GLU A O 1
ATOM 692 N N . SER A 1 87 ? 14.940 -0.264 -10.245 1.00 92.06 87 SER A N 1
ATOM 693 C CA . SER A 1 87 ? 16.231 -0.966 -10.228 1.00 92.06 87 SER A CA 1
ATOM 694 C C . SER A 1 87 ? 16.139 -2.496 -10.099 1.00 92.06 87 SER A C 1
ATOM 696 O O . SER A 1 87 ? 17.170 -3.156 -9.912 1.00 92.06 87 SER A O 1
ATOM 698 N N . LYS A 1 88 ? 14.929 -3.080 -10.119 1.00 92.25 88 LYS A N 1
ATOM 699 C CA . LYS A 1 88 ? 14.687 -4.512 -9.854 1.00 92.25 88 LYS A CA 1
ATOM 700 C C . LYS A 1 88 ? 13.752 -5.128 -10.893 1.00 92.25 88 LYS A C 1
ATOM 702 O O . LYS A 1 88 ? 12.732 -4.550 -11.241 1.00 92.25 88 LYS A O 1
ATOM 707 N N . ASP A 1 89 ? 14.030 -6.363 -11.306 1.00 91.12 89 ASP A N 1
ATOM 708 C CA . ASP A 1 89 ? 13.082 -7.130 -12.137 1.00 91.12 89 ASP A CA 1
ATOM 709 C C . ASP A 1 89 ? 11.868 -7.591 -11.320 1.00 91.12 89 ASP A C 1
ATOM 711 O O . ASP A 1 89 ? 10.726 -7.609 -11.781 1.00 91.12 89 ASP A O 1
ATOM 715 N N . ASN A 1 90 ? 12.124 -7.927 -10.055 1.00 92.56 90 ASN A N 1
ATOM 716 C CA . ASN A 1 90 ? 11.124 -8.302 -9.073 1.00 92.56 90 ASN A CA 1
ATOM 717 C C .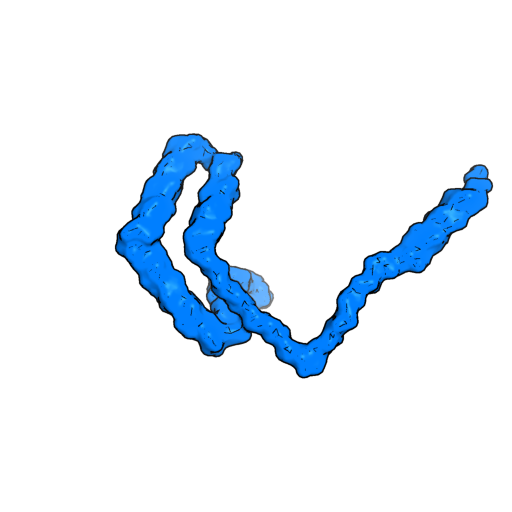 ASN A 1 90 ? 11.440 -7.601 -7.746 1.00 92.56 90 ASN A C 1
ATOM 719 O O . ASN A 1 90 ? 12.274 -8.061 -6.960 1.00 92.56 90 ASN A O 1
ATOM 723 N N . TRP A 1 91 ? 10.750 -6.488 -7.497 1.00 93.56 91 TRP A N 1
ATOM 724 C CA . TRP A 1 91 ? 10.942 -5.649 -6.312 1.00 93.56 91 TRP A CA 1
ATOM 725 C C . TRP A 1 91 ? 10.576 -6.355 -4.998 1.00 93.56 91 TRP A C 1
ATOM 727 O O . TRP A 1 91 ? 11.104 -6.017 -3.944 1.00 93.56 91 TRP A O 1
ATOM 737 N N . LYS A 1 92 ? 9.739 -7.397 -5.032 1.00 90.94 92 LYS A N 1
ATOM 738 C CA . LYS A 1 92 ? 9.334 -8.113 -3.815 1.00 90.94 92 LYS A CA 1
ATOM 739 C C . LYS A 1 92 ? 10.269 -9.261 -3.444 1.00 90.94 92 LYS A C 1
ATOM 741 O O . LYS A 1 92 ? 10.325 -9.631 -2.279 1.00 90.94 92 LYS A O 1
ATOM 746 N N . LYS A 1 93 ? 11.047 -9.804 -4.388 1.00 88.81 93 LYS A N 1
ATOM 747 C CA . LYS A 1 93 ? 11.876 -11.011 -4.188 1.00 88.81 93 LYS A CA 1
ATOM 748 C C . LYS A 1 93 ? 12.688 -10.977 -2.887 1.00 88.81 93 LYS A C 1
ATOM 750 O O . LYS A 1 93 ? 12.634 -11.924 -2.111 1.00 88.81 93 LYS A O 1
ATOM 755 N N . ARG A 1 94 ? 13.404 -9.877 -2.631 1.00 85.38 94 ARG A N 1
ATOM 756 C CA . ARG A 1 94 ? 14.219 -9.713 -1.415 1.00 85.38 94 ARG A CA 1
ATOM 757 C C . ARG A 1 94 ? 13.368 -9.553 -0.153 1.00 85.38 94 ARG A C 1
ATOM 759 O O . ARG A 1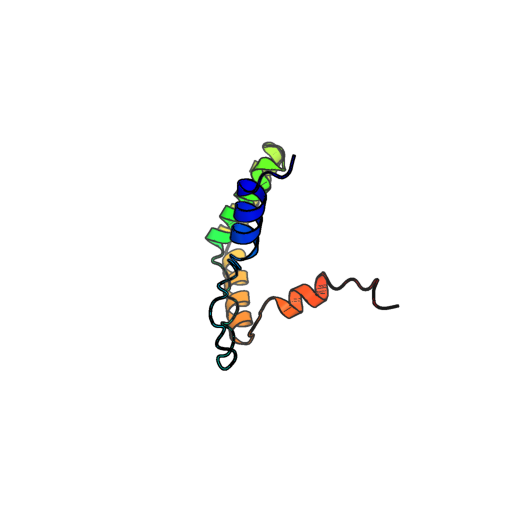 94 ? 13.678 -10.173 0.856 1.00 85.38 94 ARG A O 1
ATOM 766 N N . LEU A 1 95 ? 12.309 -8.742 -0.210 1.00 83.69 95 LEU A N 1
ATOM 767 C CA . LEU A 1 95 ? 11.400 -8.521 0.922 1.00 83.69 95 LEU A CA 1
ATOM 768 C C . LEU A 1 95 ? 10.754 -9.835 1.369 1.00 83.69 95 LEU A C 1
ATOM 770 O O . LEU A 1 95 ? 10.693 -10.132 2.558 1.00 83.69 95 LEU A O 1
ATOM 774 N N . PHE A 1 96 ? 10.332 -10.647 0.401 1.00 81.56 96 PHE A N 1
ATOM 775 C CA . PHE A 1 96 ? 9.726 -11.940 0.672 1.00 81.56 96 PHE A CA 1
ATOM 776 C C . PHE A 1 96 ? 10.745 -12.951 1.203 1.00 81.56 96 PHE A C 1
ATOM 778 O O . PHE A 1 96 ? 10.468 -13.623 2.188 1.00 81.56 96 PHE A O 1
ATOM 785 N N . ALA A 1 97 ? 11.939 -13.024 0.607 1.00 82.19 97 ALA A N 1
ATOM 786 C CA . ALA A 1 97 ? 12.988 -13.926 1.078 1.00 82.19 97 ALA A CA 1
ATOM 787 C C . ALA A 1 97 ? 13.428 -13.615 2.518 1.00 82.19 97 ALA A C 1
ATOM 789 O O . ALA A 1 97 ? 13.652 -14.534 3.291 1.00 82.19 97 ALA A O 1
ATOM 790 N N . ASN A 1 98 ? 13.513 -12.343 2.903 1.00 76.75 98 ASN A N 1
ATOM 791 C CA . ASN A 1 98 ? 13.963 -11.974 4.245 1.00 76.75 98 ASN A CA 1
ATOM 792 C C . ASN A 1 98 ? 12.903 -12.199 5.334 1.00 76.75 98 ASN A C 1
ATOM 794 O O . ASN A 1 98 ? 13.266 -12.467 6.471 1.00 76.75 98 ASN A O 1
ATOM 798 N N . ASN A 1 99 ? 11.614 -12.076 4.998 1.00 72.44 99 ASN A N 1
ATOM 799 C CA . ASN A 1 99 ? 10.526 -12.130 5.984 1.00 72.44 99 ASN A CA 1
ATOM 800 C C . ASN A 1 99 ? 9.782 -13.471 6.009 1.00 72.44 99 ASN A C 1
ATOM 802 O O . ASN A 1 99 ? 9.138 -13.794 7.001 1.00 72.44 99 ASN A O 1
ATOM 806 N N . PHE A 1 100 ? 9.832 -14.232 4.914 1.00 64.25 100 PHE A N 1
ATOM 807 C CA . PHE A 1 100 ? 9.069 -15.472 4.743 1.00 64.25 100 PHE A CA 1
ATOM 808 C C . PHE A 1 100 ? 9.953 -16.679 4.407 1.00 64.25 100 PHE A C 1
ATOM 810 O O . PHE A 1 100 ? 9.429 -17.782 4.250 1.00 64.25 100 PHE A O 1
ATOM 817 N N . SER A 1 101 ? 11.282 -16.516 4.313 1.00 59.41 101 SER A N 1
ATOM 818 C CA . SER A 1 101 ? 12.174 -17.676 4.332 1.00 59.41 101 SER A CA 1
ATOM 819 C C . SER A 1 101 ? 12.221 -18.206 5.753 1.00 59.41 101 SER A C 1
ATOM 821 O O . SER A 1 101 ? 12.835 -17.629 6.642 1.00 59.41 101 SER A O 1
ATOM 823 N N . CYS A 1 102 ? 11.533 -19.318 5.948 1.00 52.47 102 CYS A N 1
ATOM 824 C CA . CYS A 1 102 ? 11.559 -20.090 7.167 1.00 52.47 102 CYS A CA 1
ATOM 825 C C . CYS A 1 102 ? 13.007 -20.504 7.492 1.00 52.47 102 CYS A C 1
ATOM 827 O O . CYS A 1 102 ? 13.565 -21.378 6.827 1.00 52.47 102 CYS A O 1
ATOM 829 N N . ASP A 1 103 ? 13.609 -19.921 8.532 1.00 55.00 103 ASP A N 1
ATOM 830 C CA . ASP A 1 103 ? 14.905 -20.368 9.072 1.00 55.00 103 ASP A CA 1
ATOM 831 C C . ASP A 1 103 ? 14.856 -21.821 9.598 1.00 55.00 103 ASP A C 1
ATOM 833 O O . ASP A 1 103 ? 15.891 -22.424 9.875 1.00 55.00 103 ASP A O 1
ATOM 837 N N . ILE A 1 104 ? 13.664 -22.428 9.682 1.00 55.66 104 ILE A N 1
ATOM 838 C CA . ILE A 1 104 ? 13.461 -23.816 10.126 1.00 55.66 104 ILE A CA 1
ATOM 839 C C . ILE A 1 104 ? 13.963 -24.831 9.083 1.00 55.66 104 ILE A C 1
ATOM 841 O O . ILE A 1 104 ? 14.276 -25.956 9.446 1.00 55.66 104 ILE A O 1
ATOM 845 N N . CYS A 1 105 ? 14.119 -24.456 7.807 1.00 49.41 105 CYS A N 1
ATOM 846 C CA . CYS A 1 105 ? 14.656 -25.356 6.770 1.00 49.41 105 CYS A CA 1
ATOM 847 C C . CYS A 1 105 ? 16.180 -25.238 6.563 1.00 49.41 105 CYS A C 1
ATOM 849 O O . CYS A 1 105 ? 16.697 -25.736 5.565 1.00 49.41 105 CYS A O 1
ATOM 851 N N . ARG A 1 106 ? 16.909 -24.550 7.457 1.00 50.03 106 ARG A N 1
ATOM 852 C CA . ARG A 1 106 ? 18.369 -24.345 7.345 1.00 50.03 106 ARG A CA 1
ATOM 853 C C . ARG A 1 106 ? 19.206 -25.200 8.307 1.00 50.03 106 ARG A C 1
ATOM 855 O O . ARG A 1 106 ? 20.388 -24.910 8.489 1.00 50.03 106 ARG A O 1
ATOM 862 N N . LYS A 1 107 ? 18.612 -26.232 8.908 1.00 42.50 107 LYS A N 1
ATOM 863 C CA . LYS A 1 107 ? 19.318 -27.296 9.632 1.00 42.50 107 LYS A CA 1
ATOM 864 C C . LYS A 1 107 ? 19.043 -28.642 8.989 1.00 42.50 107 LYS A C 1
ATOM 866 O O . LYS A 1 107 ? 17.879 -28.852 8.590 1.00 42.50 107 LYS A O 1
#

Radius of gyration: 23.89 Å; chains: 1; bounding box: 42×65×43 Å

Sequence (107 aa):
MSHPHVRAYVKRVASIDQEAFPDWNLSKPLPKMPVPDISSTLQKYLSLVRPIVPSEQYDKTKAI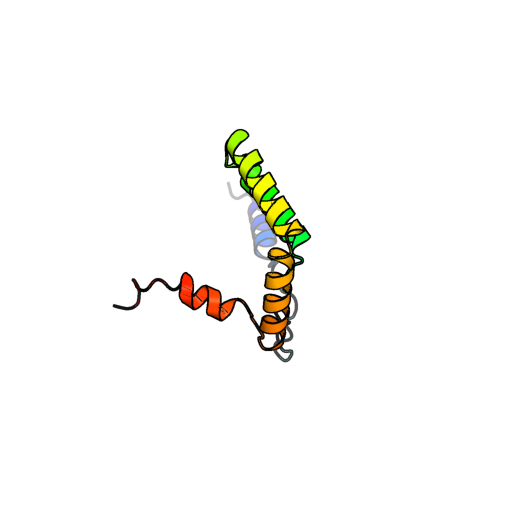VESFQNDGVGEKLQKMLLEYAESKDNWKKRLFANNFSCDICRK

pLDDT: mean 85.13, std 14.54, range [42.5, 98.25]

InterPro domains:
  IPR000542 Acyltransferase ChoActase/COT/CPT [PTHR22589] (26-96)
  IPR039551 Choline/Carnitine o-acyltransferase, domain 1 and 2 [PF00755] (33-96)
  IPR042572 Carnitine o-acyltransferase, N-terminal [G3DSA:1.10.275.20] (15-102)